Protein AF-A0A432ER81-F1 (afdb_monomer_lite)

Sequence (69 aa):
MEIEQLEIRDYLAQISPLDKLDGETLDQIALALEIAYVRRGGEILKVGEKNHWLYLVRTGAAEIVDADG

Secondary structure (DSSP, 8-state):
--HHHHHHHHHHTTSTTGGGS-HHHHHHHHHH-------TT--S--TTS--------SSS------S--

Structure (mmCIF, N/CA/C/O backbone):
data_AF-A0A432ER81-F1
#
_entry.id   AF-A0A432ER81-F1
#
loop_
_atom_site.group_PDB
_atom_site.id
_atom_site.type_symbol
_atom_site.label_atom_id
_atom_site.label_alt_id
_atom_site.label_comp_id
_atom_site.label_asym_id
_atom_site.label_entity_id
_atom_site.label_seq_id
_atom_site.pdbx_PDB_ins_code
_atom_site.Cartn_x
_atom_site.Cartn_y
_atom_site.Cartn_z
_atom_site.occupancy
_atom_site.B_iso_or_equiv
_atom_site.auth_seq_id
_atom_site.auth_comp_id
_atom_site.auth_asym_id
_atom_site.auth_atom_id
_atom_site.pdbx_PDB_model_num
ATOM 1 N N . MET A 1 1 ? -5.359 2.673 18.351 1.00 74.31 1 MET A N 1
ATOM 2 C CA . MET A 1 1 ? -5.129 3.219 17.002 1.00 74.31 1 MET A CA 1
ATOM 3 C C . MET A 1 1 ? -5.327 4.716 17.056 1.00 74.31 1 MET A C 1
ATOM 5 O O . MET A 1 1 ? -6.232 5.161 17.756 1.00 74.31 1 MET A O 1
ATOM 9 N N . GLU A 1 2 ? -4.484 5.454 16.344 1.00 88.56 2 GLU A N 1
ATOM 10 C CA . GLU A 1 2 ? -4.625 6.901 16.150 1.00 88.56 2 GLU A CA 1
ATOM 11 C C . GLU A 1 2 ? -5.636 7.206 15.032 1.00 88.56 2 GLU A C 1
ATOM 13 O O . GLU A 1 2 ? -5.993 6.319 14.255 1.00 88.56 2 GLU A O 1
ATOM 18 N N . ILE A 1 3 ? -6.082 8.463 14.929 1.00 92.06 3 ILE A N 1
ATOM 19 C CA . ILE A 1 3 ? -7.077 8.894 13.927 1.00 92.06 3 ILE A CA 1
ATOM 20 C C . ILE A 1 3 ? -6.627 8.550 12.496 1.00 92.06 3 ILE A C 1
ATOM 22 O O . ILE A 1 3 ? -7.409 7.986 11.740 1.00 92.06 3 ILE A O 1
ATOM 26 N N . GLU A 1 4 ? -5.360 8.797 12.144 1.00 88.06 4 GLU A N 1
ATOM 27 C CA . GLU A 1 4 ? -4.842 8.488 10.798 1.00 88.06 4 GLU A CA 1
ATOM 28 C C . GLU A 1 4 ? -4.904 6.982 10.483 1.00 88.06 4 GLU A C 1
ATOM 30 O O . GLU A 1 4 ? -5.250 6.594 9.371 1.00 88.06 4 GLU A O 1
ATOM 35 N N . GLN A 1 5 ? -4.641 6.111 11.463 1.00 90.94 5 GLN A N 1
ATOM 36 C CA . GLN A 1 5 ? -4.727 4.660 11.257 1.00 90.94 5 GLN A CA 1
ATOM 37 C C . GLN A 1 5 ? -6.168 4.179 11.080 1.00 90.94 5 GLN A C 1
ATOM 39 O O . GLN A 1 5 ? -6.410 3.265 10.297 1.00 90.94 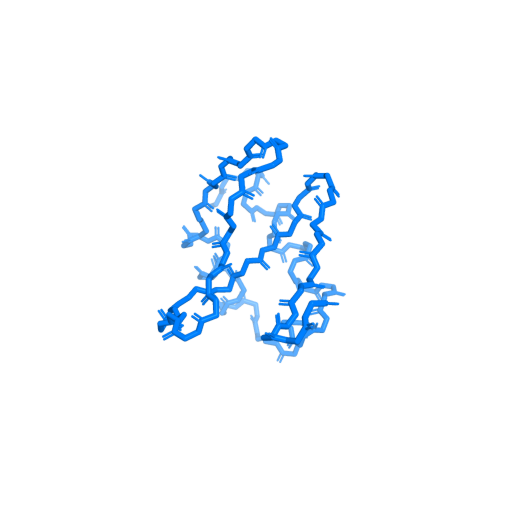5 GLN A O 1
ATOM 44 N N . LEU A 1 6 ? -7.126 4.804 11.769 1.00 93.06 6 LEU A N 1
ATOM 45 C CA . LEU A 1 6 ? -8.551 4.529 11.575 1.00 93.06 6 LEU A CA 1
ATOM 46 C C . LEU A 1 6 ? -9.007 4.912 10.164 1.00 93.06 6 LEU A C 1
ATOM 48 O O . LEU A 1 6 ? -9.657 4.109 9.500 1.00 93.06 6 LEU A O 1
ATOM 52 N N . GLU A 1 7 ? -8.616 6.096 9.688 1.00 92.44 7 GLU A N 1
ATOM 53 C CA . GLU A 1 7 ? -8.921 6.547 8.324 1.00 92.44 7 GLU A CA 1
ATOM 54 C C . GLU A 1 7 ? -8.325 5.606 7.272 1.00 92.44 7 GLU A C 1
ATOM 56 O O . GLU A 1 7 ? -8.990 5.251 6.297 1.00 92.44 7 GLU A O 1
ATOM 61 N N . ILE A 1 8 ? -7.087 5.155 7.490 1.00 91.69 8 ILE A N 1
ATOM 62 C CA . ILE A 1 8 ? -6.433 4.169 6.630 1.00 91.69 8 ILE A CA 1
ATOM 63 C C . ILE A 1 8 ? -7.196 2.845 6.657 1.00 91.69 8 ILE A C 1
ATOM 65 O O . ILE A 1 8 ? -7.535 2.338 5.593 1.00 91.69 8 ILE A O 1
ATOM 69 N N . ARG A 1 9 ? -7.515 2.292 7.833 1.00 95.12 9 ARG A N 1
ATOM 70 C CA . ARG A 1 9 ? -8.293 1.048 7.951 1.00 95.12 9 ARG A CA 1
ATOM 71 C C . ARG A 1 9 ? -9.615 1.142 7.189 1.00 95.12 9 ARG A C 1
ATOM 73 O O . ARG A 1 9 ? -9.952 0.236 6.431 1.00 95.12 9 ARG A O 1
ATOM 80 N N . ASP A 1 10 ? -10.345 2.239 7.367 1.00 94.94 10 ASP A N 1
ATOM 81 C CA . ASP A 1 10 ? -11.623 2.468 6.690 1.00 94.94 10 ASP A CA 1
ATOM 82 C C . ASP A 1 10 ? -11.483 2.577 5.179 1.00 94.94 10 ASP A C 1
ATOM 84 O O . ASP A 1 10 ? -12.350 2.105 4.442 1.00 94.94 10 ASP A O 1
ATOM 88 N N . TYR A 1 11 ? -10.387 3.161 4.705 1.00 93.06 11 TYR A N 1
ATOM 89 C CA . TYR A 1 11 ? -10.057 3.171 3.288 1.00 93.06 11 TYR A CA 1
ATOM 90 C C . TYR A 1 11 ? -9.752 1.759 2.767 1.00 93.06 11 TYR A C 1
ATOM 92 O O . TYR A 1 11 ? -10.310 1.358 1.747 1.00 93.06 11 TYR A O 1
ATOM 100 N N . LEU A 1 12 ? -8.934 0.973 3.478 1.00 94.00 12 LEU A N 1
ATOM 101 C CA . LEU A 1 12 ? -8.608 -0.408 3.094 1.00 94.00 12 LEU A CA 1
ATOM 102 C C . LEU A 1 12 ? -9.868 -1.280 2.988 1.00 94.00 12 LEU A C 1
ATOM 104 O O . LEU A 1 12 ? -9.995 -2.050 2.039 1.00 94.00 12 LEU A O 1
ATOM 108 N N . ALA A 1 13 ? -10.827 -1.103 3.901 1.00 96.12 13 ALA A N 1
ATOM 109 C CA . ALA A 1 13 ? -12.098 -1.831 3.915 1.00 96.12 13 ALA A CA 1
ATOM 110 C C . ALA A 1 13 ? -12.985 -1.586 2.675 1.00 96.12 13 ALA A C 1
ATOM 112 O O . ALA A 1 13 ? -13.955 -2.308 2.460 1.00 96.12 13 ALA A O 1
ATOM 113 N N . GLN A 1 14 ? -12.681 -0.568 1.865 1.00 95.00 14 GLN A N 1
ATOM 114 C CA . GLN A 1 14 ? -13.448 -0.199 0.670 1.00 95.00 14 GLN A CA 1
ATOM 115 C C . GLN A 1 14 ? -12.790 -0.664 -0.639 1.00 95.00 14 GLN A C 1
ATOM 117 O O . GLN A 1 14 ? -13.354 -0.464 -1.715 1.00 95.00 14 GLN A O 1
ATOM 122 N N . ILE A 1 15 ? -11.592 -1.254 -0.580 1.00 91.38 15 ILE A N 1
ATOM 123 C CA . ILE A 1 15 ? -10.780 -1.547 -1.764 1.00 91.38 15 ILE A CA 1
ATOM 124 C C . ILE A 1 15 ? -10.679 -3.045 -1.966 1.00 91.38 15 ILE A C 1
ATOM 126 O O . ILE A 1 15 ? -10.117 -3.750 -1.136 1.00 91.38 15 ILE A O 1
ATOM 130 N N . SER A 1 16 ? -11.107 -3.538 -3.124 1.00 92.25 16 SER A N 1
ATOM 131 C CA . SER A 1 16 ? -10.843 -4.929 -3.492 1.00 92.25 16 SER A CA 1
ATOM 132 C C . SER A 1 16 ? -9.348 -5.165 -3.757 1.00 92.25 16 SER A C 1
ATOM 134 O O . SER A 1 16 ? -8.729 -4.371 -4.466 1.00 92.25 16 SER A O 1
ATOM 136 N N . PRO A 1 17 ? -8.754 -6.276 -3.274 1.00 93.25 17 PRO A N 1
ATOM 137 C CA . PRO A 1 17 ? -9.400 -7.396 -2.576 1.00 93.25 17 PRO A CA 1
ATOM 138 C C . PRO A 1 17 ? -9.394 -7.291 -1.037 1.00 93.25 17 PRO A C 1
ATOM 140 O O . PRO A 1 17 ? -9.737 -8.266 -0.372 1.00 93.25 17 PRO A O 1
ATOM 143 N N . LEU A 1 18 ? -8.947 -6.167 -0.472 1.00 94.31 18 LEU A N 1
ATOM 144 C CA . LEU A 1 18 ? -8.821 -5.960 0.976 1.00 94.31 18 LEU A CA 1
ATOM 145 C C . LEU A 1 18 ? -10.184 -5.855 1.675 1.00 94.31 18 LEU A C 1
ATOM 147 O O . LEU A 1 18 ? -10.312 -6.279 2.817 1.00 94.31 18 LEU A O 1
ATOM 151 N N . ASP A 1 19 ? -11.211 -5.395 0.964 1.00 95.88 19 ASP A N 1
ATOM 152 C CA . ASP A 1 19 ? -12.621 -5.381 1.380 1.00 95.88 19 ASP A CA 1
ATOM 153 C C . ASP A 1 19 ? -13.180 -6.755 1.805 1.00 95.88 19 ASP A C 1
ATOM 155 O O . ASP A 1 19 ? -14.213 -6.833 2.467 1.00 95.88 19 ASP A O 1
ATOM 159 N N . LYS A 1 20 ? -12.504 -7.851 1.443 1.00 97.31 20 LYS A N 1
ATOM 160 C CA . LYS A 1 20 ? -12.873 -9.228 1.816 1.00 97.31 20 LYS A CA 1
ATOM 161 C C . LYS A 1 20 ? -12.217 -9.712 3.107 1.00 97.31 20 LYS A C 1
ATOM 163 O O . LYS A 1 20 ? -12.495 -10.834 3.531 1.00 97.31 20 LYS A O 1
ATOM 168 N N . LEU A 1 21 ? -11.311 -8.928 3.684 1.00 96.94 21 LEU A N 1
ATOM 169 C CA . LEU A 1 21 ? -10.619 -9.265 4.923 1.00 96.94 21 LEU A CA 1
ATOM 170 C C . LEU A 1 21 ? -11.487 -8.904 6.131 1.00 96.94 21 LEU A C 1
ATOM 172 O O . LEU A 1 21 ? -12.336 -8.014 6.065 1.00 96.94 21 LEU A O 1
ATOM 176 N N . ASP A 1 22 ? -11.282 -9.604 7.244 1.00 97.75 22 ASP A N 1
ATOM 177 C CA . ASP A 1 22 ? -11.945 -9.251 8.495 1.00 97.75 22 ASP A CA 1
ATOM 178 C C . ASP A 1 22 ? -11.352 -7.977 9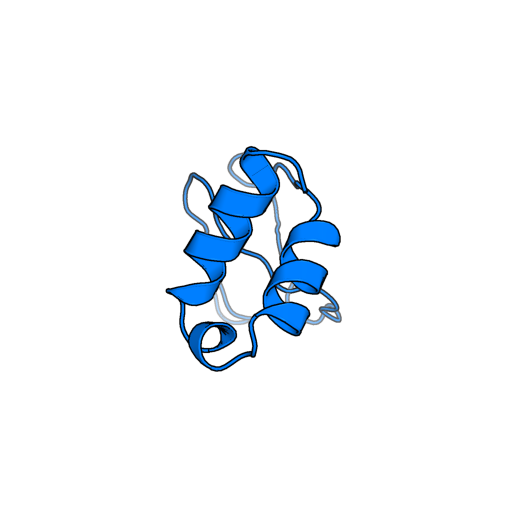.118 1.00 97.75 22 ASP A C 1
ATOM 180 O O . ASP A 1 22 ? -10.259 -7.518 8.773 1.00 97.75 22 ASP A O 1
ATOM 184 N N . GLY A 1 23 ? -12.103 -7.385 10.050 1.00 95.62 23 GLY A N 1
ATOM 185 C CA . GLY A 1 23 ? -11.706 -6.136 10.701 1.00 95.62 23 GLY A CA 1
ATOM 186 C C . GLY A 1 23 ? -10.381 -6.244 11.456 1.00 95.62 23 GLY A C 1
ATOM 187 O O . GLY A 1 23 ? -9.593 -5.309 11.417 1.00 95.62 23 GLY A O 1
ATOM 188 N N . GLU A 1 24 ? -10.099 -7.391 12.080 1.00 96.56 24 GLU A N 1
ATOM 189 C CA . GLU A 1 24 ? -8.845 -7.603 12.809 1.00 96.56 24 GLU A CA 1
ATOM 190 C C . GLU A 1 24 ? -7.642 -7.597 11.858 1.00 96.56 24 GLU A C 1
ATOM 192 O O . GLU A 1 24 ? -6.645 -6.930 12.125 1.00 96.56 24 GLU A O 1
ATOM 197 N N . THR A 1 25 ? -7.743 -8.267 10.710 1.00 96.75 25 THR A N 1
ATOM 198 C CA . THR A 1 25 ? -6.696 -8.253 9.683 1.00 96.75 25 THR A CA 1
ATOM 199 C C . THR A 1 25 ? -6.497 -6.847 9.123 1.00 96.75 25 THR A C 1
ATOM 201 O O . THR A 1 25 ? -5.358 -6.413 8.951 1.00 96.75 25 THR A O 1
ATOM 204 N N . LEU A 1 26 ? -7.582 -6.109 8.870 1.00 96.38 26 LEU A N 1
ATOM 205 C CA . LEU A 1 26 ? -7.500 -4.719 8.416 1.00 96.38 26 LEU A CA 1
ATOM 206 C C . LEU A 1 26 ? -6.829 -3.815 9.457 1.00 96.38 26 LEU A C 1
ATOM 208 O O . LEU A 1 26 ? -6.000 -2.985 9.084 1.00 96.38 26 LEU A O 1
ATOM 212 N N . ASP A 1 27 ? -7.123 -4.011 10.743 1.00 96.06 27 ASP A N 1
ATOM 213 C CA . ASP A 1 27 ? -6.460 -3.300 11.838 1.00 96.06 27 ASP A CA 1
ATOM 214 C C . ASP A 1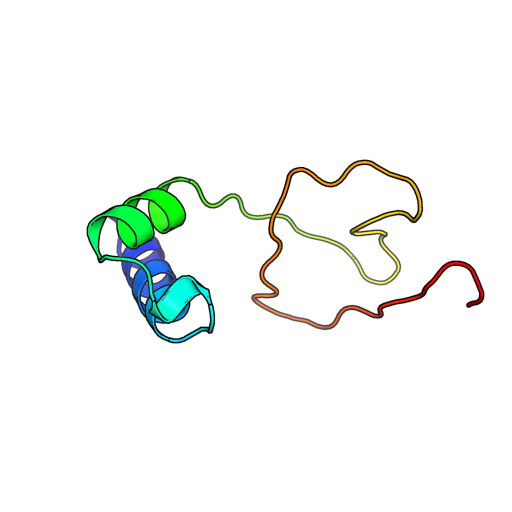 27 ? -4.953 -3.609 11.861 1.00 96.06 27 ASP A C 1
ATOM 216 O O . ASP A 1 27 ? -4.137 -2.690 11.963 1.00 96.06 27 ASP A O 1
ATOM 220 N N . GLN A 1 28 ? -4.554 -4.878 11.695 1.00 96.00 28 GLN A N 1
ATOM 221 C CA . GLN A 1 28 ? -3.133 -5.252 11.627 1.00 96.00 28 GLN A CA 1
ATOM 222 C C . GLN A 1 28 ? -2.421 -4.625 10.425 1.00 96.00 28 GLN A C 1
ATOM 224 O O . GLN A 1 28 ? -1.298 -4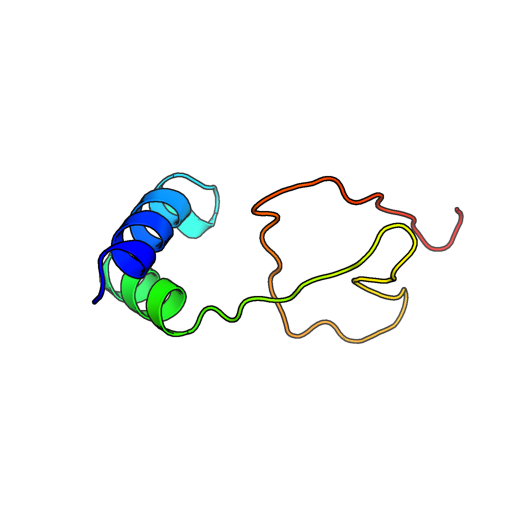.139 10.560 1.00 96.00 28 GLN A O 1
ATOM 229 N N . ILE A 1 29 ? -3.066 -4.590 9.256 1.00 94.50 29 ILE A N 1
ATOM 230 C CA . ILE A 1 29 ? -2.502 -3.937 8.066 1.00 94.50 29 ILE A CA 1
ATOM 231 C C . ILE A 1 29 ? -2.354 -2.431 8.307 1.00 94.50 29 ILE A C 1
ATOM 233 O O . ILE A 1 29 ? -1.298 -1.870 8.016 1.00 94.50 29 ILE A O 1
ATOM 237 N N . ALA A 1 30 ? -3.375 -1.775 8.867 1.00 94.12 30 ALA A N 1
ATOM 238 C CA . ALA A 1 30 ? -3.336 -0.345 9.164 1.00 94.12 30 ALA A CA 1
ATOM 239 C C . ALA A 1 30 ? -2.216 0.018 10.155 1.00 94.12 30 ALA A C 1
ATOM 241 O O . ALA A 1 30 ? -1.583 1.065 10.018 1.00 94.12 30 ALA A O 1
ATOM 242 N N . LEU A 1 31 ? -1.937 -0.863 11.121 1.00 93.81 31 LEU A N 1
ATOM 243 C CA . LEU A 1 31 ? -0.843 -0.712 12.081 1.00 93.81 31 LEU A CA 1
ATOM 244 C C . LEU A 1 31 ? 0.546 -0.940 11.468 1.00 93.81 31 LEU A C 1
ATOM 246 O O . LEU A 1 31 ? 1.508 -0.324 11.923 1.00 93.81 31 LEU A O 1
ATOM 250 N N . ALA A 1 32 ? 0.654 -1.816 10.468 1.00 93.00 32 ALA A N 1
ATOM 251 C CA . ALA A 1 32 ? 1.917 -2.200 9.835 1.00 93.00 32 ALA A CA 1
ATOM 252 C C . ALA A 1 32 ? 2.303 -1.332 8.623 1.00 93.00 32 ALA A C 1
ATOM 254 O O . ALA A 1 32 ? 3.362 -1.542 8.034 1.00 93.00 32 ALA A O 1
ATOM 255 N N . LEU A 1 33 ? 1.452 -0.387 8.215 1.00 91.00 33 LEU A N 1
ATOM 256 C CA . LEU A 1 33 ? 1.702 0.457 7.051 1.00 91.00 33 LEU A CA 1
ATOM 257 C C . LEU A 1 33 ? 2.877 1.416 7.268 1.00 91.00 33 LEU A C 1
ATOM 259 O O . LEU A 1 33 ? 2.950 2.145 8.257 1.00 91.00 33 LEU A O 1
ATOM 263 N N . GLU A 1 34 ? 3.756 1.467 6.271 1.00 91.75 34 GLU A N 1
ATOM 264 C CA . GLU A 1 34 ? 4.885 2.390 6.212 1.00 91.75 34 GLU A CA 1
ATOM 265 C C . GLU A 1 34 ? 4.662 3.431 5.109 1.00 91.75 34 GLU A C 1
ATOM 267 O O . GLU A 1 34 ? 4.193 3.117 4.011 1.00 91.75 34 GLU A O 1
ATOM 272 N N . ILE A 1 35 ? 5.012 4.692 5.385 1.00 90.25 35 ILE A N 1
ATOM 273 C CA . ILE A 1 35 ?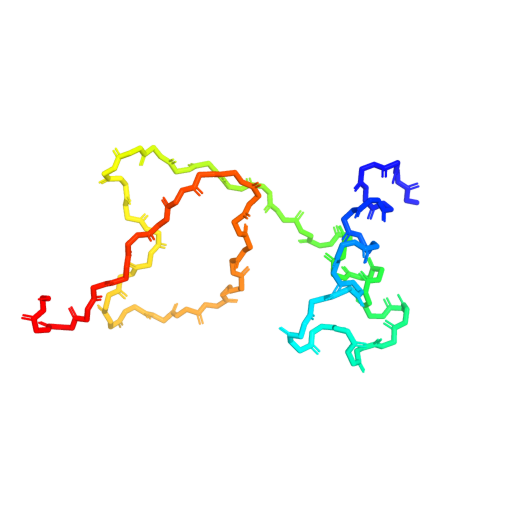 4.909 5.770 4.396 1.00 90.25 35 ILE A CA 1
ATOM 274 C C . ILE A 1 35 ? 6.214 5.864 3.604 1.00 90.25 35 ILE A C 1
ATOM 276 O O . ILE A 1 35 ? 7.270 6.163 4.161 1.00 90.25 35 ILE A O 1
ATOM 280 N N . ALA A 1 36 ? 6.114 5.712 2.284 1.00 93.19 36 ALA A N 1
ATOM 281 C CA . ALA A 1 36 ? 7.206 5.942 1.346 1.00 93.19 36 ALA A CA 1
ATOM 282 C C . ALA A 1 36 ? 6.910 7.139 0.430 1.00 93.19 36 ALA A C 1
ATOM 284 O O . ALA A 1 36 ? 5.792 7.312 -0.056 1.00 93.19 36 ALA A O 1
ATOM 285 N N . TYR A 1 37 ? 7.934 7.953 0.162 1.00 94.75 37 TYR A N 1
ATOM 286 C CA . TYR A 1 37 ? 7.849 9.100 -0.743 1.00 94.75 37 TYR A CA 1
ATOM 287 C C . TYR A 1 37 ? 8.755 8.887 -1.952 1.00 94.75 37 TYR A C 1
ATOM 289 O O . TYR A 1 37 ? 9.969 8.753 -1.806 1.00 94.75 37 TYR A O 1
ATOM 297 N N . VAL A 1 38 ? 8.175 8.932 -3.151 1.00 95.56 38 VAL A N 1
ATOM 298 C CA . VAL A 1 38 ? 8.911 8.824 -4.417 1.00 95.56 38 VAL A CA 1
ATOM 299 C C . VAL A 1 38 ? 8.741 10.117 -5.209 1.00 95.56 38 VAL A C 1
ATOM 301 O O . VAL A 1 38 ? 7.635 10.636 -5.363 1.00 95.56 38 VAL A O 1
ATOM 304 N N . ARG A 1 39 ? 9.856 10.691 -5.673 1.00 95.62 39 ARG A N 1
ATOM 305 C CA . ARG A 1 39 ? 9.846 11.911 -6.497 1.00 95.62 39 ARG A CA 1
ATOM 306 C C . ARG A 1 39 ? 9.498 11.570 -7.945 1.00 95.62 39 ARG A C 1
ATOM 308 O O . ARG A 1 39 ? 9.694 10.444 -8.385 1.00 95.62 39 ARG A O 1
ATOM 315 N N . ARG A 1 40 ? 9.030 12.563 -8.711 1.00 95.88 40 ARG A N 1
ATOM 316 C CA . ARG A 1 40 ? 8.799 12.420 -10.159 1.00 95.88 40 ARG A CA 1
ATOM 317 C C . ARG A 1 40 ? 10.050 11.860 -10.847 1.00 95.88 40 ARG A C 1
ATOM 319 O O . ARG A 1 40 ? 11.136 12.396 -10.645 1.00 95.88 40 ARG A O 1
ATOM 326 N N . GLY A 1 41 ? 9.864 10.826 -11.665 1.00 94.69 41 GLY A N 1
ATOM 327 C CA . GLY A 1 41 ? 10.951 10.114 -12.344 1.00 94.69 41 GLY A CA 1
ATOM 328 C C . GLY A 1 41 ? 11.712 9.124 -11.454 1.00 94.69 41 GLY A C 1
ATOM 329 O O . GLY A 1 41 ? 12.696 8.553 -11.906 1.00 94.69 41 GLY A O 1
ATOM 330 N N . GLY A 1 42 ? 11.292 8.938 -10.200 1.00 95.31 42 GLY A N 1
ATOM 331 C CA . GLY A 1 42 ? 11.804 7.888 -9.327 1.00 95.31 42 GLY A CA 1
ATOM 332 C C . GLY A 1 42 ? 11.190 6.529 -9.657 1.00 95.31 42 GLY A C 1
ATOM 333 O O . GLY A 1 42 ? 10.026 6.442 -10.042 1.00 95.31 42 GLY A O 1
ATOM 334 N N . GLU A 1 43 ? 11.983 5.479 -9.478 1.00 93.94 43 GLU A N 1
ATOM 335 C CA . GLU A 1 43 ? 11.565 4.087 -9.651 1.00 93.94 43 GLU A CA 1
ATOM 336 C C . GLU A 1 43 ? 10.917 3.573 -8.353 1.00 93.94 43 GLU A C 1
ATOM 338 O O . GLU A 1 43 ? 11.454 3.789 -7.265 1.00 93.94 43 GLU A O 1
ATOM 343 N N . ILE A 1 44 ? 9.744 2.935 -8.462 1.00 94.94 44 ILE A N 1
ATOM 344 C CA . ILE A 1 44 ? 9.038 2.298 -7.329 1.00 94.94 44 ILE A CA 1
ATOM 345 C C . ILE A 1 44 ? 9.332 0.794 -7.308 1.00 94.94 44 ILE A C 1
ATOM 347 O O . ILE A 1 44 ? 9.645 0.232 -6.265 1.00 94.94 44 ILE A O 1
ATOM 351 N N . LEU A 1 45 ? 9.213 0.155 -8.473 1.00 94.69 45 LEU A N 1
ATOM 352 C CA . LEU A 1 45 ? 9.446 -1.266 -8.700 1.00 94.69 45 LEU A CA 1
ATOM 353 C C . LEU A 1 45 ? 10.287 -1.429 -9.960 1.00 94.69 45 LEU A C 1
ATOM 355 O O . LEU A 1 45 ? 10.116 -0.670 -10.915 1.00 94.69 45 LEU A O 1
ATOM 359 N N . LYS A 1 46 ? 11.132 -2.460 -9.975 1.00 93.00 46 LYS A N 1
ATOM 360 C CA . LYS A 1 46 ? 11.996 -2.788 -11.104 1.00 93.00 46 LYS A CA 1
ATOM 361 C C . LYS A 1 46 ? 11.679 -4.166 -11.673 1.00 93.00 46 LYS A C 1
ATOM 363 O O . LYS A 1 46 ? 11.517 -5.140 -10.936 1.00 93.00 46 LYS A O 1
ATOM 368 N N . VAL A 1 47 ? 11.637 -4.270 -13.002 1.00 93.12 47 VAL A N 1
ATOM 369 C CA . VAL A 1 47 ? 11.428 -5.549 -13.697 1.00 93.12 47 VAL A CA 1
ATOM 370 C C . VAL A 1 47 ? 12.517 -6.552 -13.303 1.00 93.12 47 VAL A C 1
ATOM 372 O O . VAL A 1 47 ? 13.710 -6.255 -13.347 1.00 93.12 47 VAL A O 1
ATOM 375 N N . GLY A 1 48 ? 12.091 -7.755 -12.912 1.00 92.56 48 GLY A N 1
ATOM 376 C CA . GLY A 1 48 ? 12.973 -8.836 -12.465 1.00 92.56 48 GLY A CA 1
ATOM 377 C C . GLY A 1 48 ? 13.390 -8.757 -10.994 1.00 92.56 48 GLY A C 1
ATOM 378 O O . GLY A 1 48 ? 13.975 -9.714 -10.486 1.00 92.56 48 GLY A O 1
ATOM 379 N N . GLU A 1 49 ? 13.070 -7.670 -10.287 1.00 94.50 49 GLU A N 1
ATOM 380 C CA . GLU A 1 49 ? 13.275 -7.589 -8.844 1.00 94.50 49 GLU A CA 1
ATOM 381 C C . GLU A 1 49 ? 12.179 -8.348 -8.090 1.00 94.50 49 GLU A C 1
ATOM 383 O O . GLU A 1 49 ? 11.005 -8.369 -8.470 1.00 94.50 49 GLU A O 1
ATOM 388 N N . LYS A 1 50 ? 12.565 -8.999 -6.990 1.00 95.81 50 LYS A N 1
ATOM 389 C CA . LYS A 1 50 ? 11.617 -9.702 -6.134 1.00 95.81 50 LYS A CA 1
ATOM 390 C C . LYS A 1 50 ? 10.836 -8.696 -5.291 1.00 95.81 50 LYS A C 1
ATOM 392 O O . LYS A 1 50 ? 11.389 -8.096 -4.375 1.00 95.81 50 LYS A O 1
ATOM 397 N N . ASN A 1 51 ? 9.538 -8.573 -5.556 1.00 94.44 51 ASN A N 1
ATOM 398 C CA . ASN A 1 51 ? 8.661 -7.724 -4.760 1.00 94.44 51 ASN A CA 1
ATOM 399 C C . ASN A 1 51 ? 8.152 -8.455 -3.504 1.00 94.44 51 ASN A C 1
ATOM 401 O O . ASN A 1 51 ? 7.609 -9.558 -3.582 1.00 94.44 51 ASN A O 1
ATOM 405 N N . HIS A 1 52 ? 8.314 -7.809 -2.353 1.00 93.75 52 HIS A N 1
ATOM 406 C CA . HIS A 1 52 ? 7.846 -8.266 -1.046 1.00 93.75 52 HIS A CA 1
ATOM 407 C C . HIS A 1 52 ? 6.752 -7.369 -0.449 1.00 93.75 52 HIS A C 1
ATOM 409 O O . HIS A 1 52 ? 6.270 -7.647 0.646 1.00 93.75 52 HIS A O 1
ATOM 415 N N . TRP A 1 53 ? 6.362 -6.315 -1.164 1.00 92.56 53 TRP A N 1
ATOM 416 C CA . TRP A 1 53 ? 5.517 -5.241 -0.663 1.00 92.56 53 TRP A CA 1
ATOM 417 C C . TRP A 1 53 ? 4.259 -5.072 -1.514 1.00 92.56 53 TRP A C 1
ATOM 419 O O . TRP A 1 53 ? 4.258 -5.274 -2.732 1.00 92.56 53 TRP A O 1
ATOM 429 N N . LEU A 1 54 ? 3.182 -4.643 -0.864 1.00 90.88 54 LEU A N 1
ATOM 430 C CA . LEU A 1 54 ? 2.009 -4.087 -1.524 1.00 90.88 54 LEU A CA 1
ATOM 431 C C . LEU A 1 54 ? 2.082 -2.564 -1.409 1.00 90.88 54 LEU A C 1
ATOM 433 O O . LEU A 1 54 ? 2.212 -2.037 -0.307 1.00 90.88 54 LEU A O 1
ATOM 437 N N . TYR A 1 55 ? 1.972 -1.865 -2.536 1.00 92.19 55 TYR A N 1
ATOM 438 C CA . TYR A 1 55 ? 1.991 -0.405 -2.570 1.00 92.19 55 TYR A CA 1
ATOM 439 C C . TYR A 1 55 ? 0.581 0.146 -2.783 1.00 92.19 55 TYR A C 1
ATOM 441 O O . TYR A 1 55 ? -0.158 -0.332 -3.642 1.00 92.19 55 TYR A O 1
ATOM 449 N N . LEU A 1 56 ? 0.236 1.189 -2.029 1.00 89.56 56 LEU A N 1
ATOM 450 C CA . LEU A 1 56 ? -1.007 1.948 -2.164 1.00 89.56 56 LEU A CA 1
ATOM 451 C C . LEU A 1 56 ? -0.660 3.407 -2.468 1.00 89.56 56 LEU A C 1
ATOM 453 O O . LEU A 1 56 ? 0.087 4.047 -1.726 1.00 89.56 56 LEU A O 1
ATOM 457 N N . VAL A 1 57 ? -1.191 3.948 -3.565 1.00 91.44 57 VAL A N 1
ATOM 458 C CA . VAL A 1 57 ? -0.920 5.335 -3.966 1.00 91.44 57 VAL A CA 1
ATOM 459 C C . VAL A 1 57 ? -1.886 6.270 -3.239 1.00 91.44 57 VAL A C 1
ATOM 461 O O . VAL A 1 57 ? -3.046 6.383 -3.618 1.00 91.44 57 VAL A O 1
ATOM 464 N N . ARG A 1 58 ? -1.397 6.965 -2.203 1.00 87.69 58 ARG A N 1
ATOM 465 C CA . ARG A 1 58 ? -2.179 7.973 -1.457 1.00 87.69 58 ARG A CA 1
ATOM 466 C C . ARG A 1 58 ? -2.383 9.262 -2.259 1.00 87.69 58 ARG A C 1
ATOM 468 O O . ARG A 1 58 ? -3.472 9.824 -2.257 1.00 87.69 58 ARG A O 1
ATOM 475 N N . THR A 1 59 ? -1.333 9.716 -2.945 1.00 91.12 59 THR A N 1
ATOM 476 C CA . THR A 1 59 ? -1.341 10.949 -3.743 1.00 91.12 59 THR A CA 1
ATOM 477 C C . THR A 1 59 ? -0.369 10.824 -4.909 1.00 91.12 59 THR A C 1
ATOM 479 O O . THR A 1 59 ? 0.770 10.401 -4.722 1.00 91.12 59 THR A O 1
ATOM 482 N N . GLY A 1 60 ? -0.789 11.264 -6.097 1.00 94.44 60 GLY A N 1
ATOM 483 C CA . GLY A 1 60 ? 0.045 11.305 -7.298 1.00 94.44 60 GLY A CA 1
ATOM 484 C C . GLY A 1 60 ? -0.379 10.284 -8.350 1.00 94.44 60 GLY A C 1
ATOM 485 O O . GLY A 1 60 ? -1.522 9.838 -8.369 1.00 94.44 60 GLY A O 1
ATOM 486 N N . ALA A 1 61 ? 0.546 9.955 -9.246 1.00 94.81 61 ALA A N 1
ATOM 487 C CA . ALA A 1 61 ? 0.354 8.970 -10.301 1.00 94.81 61 ALA A CA 1
ATOM 488 C C . ALA A 1 61 ? 1.650 8.182 -10.502 1.00 94.81 61 ALA A C 1
ATOM 490 O O . ALA A 1 61 ? 2.742 8.728 -10.328 1.00 94.81 61 ALA A O 1
ATOM 491 N N . ALA A 1 62 ? 1.505 6.918 -10.883 1.00 94.94 62 ALA A N 1
ATOM 492 C CA . ALA A 1 62 ? 2.594 6.048 -11.292 1.00 94.94 62 ALA A CA 1
ATOM 493 C C . ALA A 1 62 ? 2.314 5.545 -12.710 1.00 94.94 62 ALA A C 1
ATOM 495 O O . ALA A 1 62 ? 1.158 5.339 -13.081 1.00 94.94 62 ALA A O 1
ATOM 496 N N . GLU A 1 63 ? 3.375 5.367 -13.485 1.00 94.81 63 GLU A N 1
ATOM 497 C CA . GLU A 1 63 ? 3.335 4.700 -14.781 1.00 94.81 63 GLU A CA 1
ATOM 498 C C . GLU A 1 63 ? 3.798 3.255 -14.593 1.00 94.81 63 GLU A C 1
ATOM 500 O O . GLU A 1 63 ? 4.682 2.986 -13.776 1.00 94.81 63 GLU A O 1
ATOM 505 N N . ILE A 1 64 ? 3.171 2.329 -15.315 1.00 93.75 64 ILE A N 1
ATOM 506 C CA . ILE A 1 64 ? 3.557 0.920 -15.329 1.00 93.75 64 ILE A CA 1
ATOM 507 C C . ILE A 1 64 ? 4.140 0.650 -16.706 1.00 93.75 64 ILE A C 1
ATOM 509 O O . ILE A 1 64 ? 3.472 0.883 -17.709 1.00 93.75 64 ILE A O 1
ATOM 513 N N . VAL A 1 65 ? 5.373 0.163 -16.716 1.00 92.31 65 VAL A N 1
ATOM 514 C CA . VAL A 1 65 ? 6.146 -0.180 -17.909 1.00 92.31 65 VAL A CA 1
ATOM 515 C C . VAL A 1 65 ? 6.550 -1.637 -17.744 1.00 92.31 65 VAL A C 1
ATOM 517 O O . VAL A 1 65 ? 6.998 -2.031 -16.660 1.00 92.31 65 VAL A O 1
ATOM 520 N N . ASP A 1 66 ? 6.334 -2.452 -18.769 1.00 91.44 66 ASP A N 1
ATOM 521 C CA . ASP A 1 66 ? 6.798 -3.837 -18.761 1.00 91.44 66 ASP A CA 1
ATOM 522 C C . ASP A 1 66 ? 8.222 -3.942 -19.339 1.00 91.44 66 ASP A C 1
ATOM 524 O O . ASP A 1 66 ? 8.955 -2.956 -19.426 1.00 91.44 66 ASP A O 1
ATOM 528 N N . ALA A 1 67 ? 8.680 -5.156 -19.644 1.00 88.88 67 ALA A N 1
ATOM 529 C CA . ALA A 1 67 ? 10.024 -5.351 -20.185 1.00 88.88 67 ALA A CA 1
ATOM 530 C C . ALA A 1 67 ? 10.183 -4.821 -21.624 1.00 88.88 67 ALA A C 1
ATOM 532 O O . ALA A 1 67 ? 11.316 -4.608 -22.058 1.00 88.88 67 ALA A O 1
ATOM 533 N N . ASP A 1 68 ? 9.076 -4.629 -22.344 1.00 89.75 68 ASP A N 1
ATOM 534 C CA . ASP A 1 68 ? 9.045 -4.2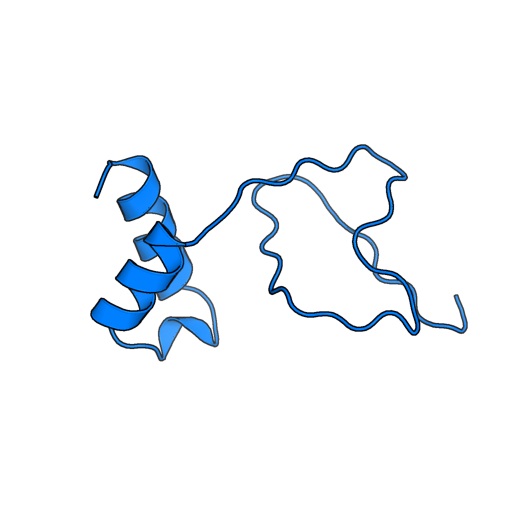43 -23.752 1.00 89.75 68 ASP A CA 1
ATOM 535 C C . ASP A 1 68 ? 8.889 -2.722 -23.946 1.00 89.75 68 ASP A C 1
ATOM 537 O O . ASP A 1 68 ? 9.178 -2.220 -25.037 1.00 89.75 68 ASP A O 1
ATOM 541 N N . GLY A 1 69 ? 8.539 -1.987 -22.882 1.00 74.94 69 GLY A N 1
ATOM 542 C CA . GLY A 1 69 ? 8.408 -0.525 -22.870 1.00 74.94 69 GLY A CA 1
ATOM 543 C C . GLY A 1 69 ? 6.962 -0.074 -22.960 1.00 74.94 69 GLY A C 1
ATOM 544 O O . GLY A 1 69 ? 6.550 0.321 -24.074 1.00 74.94 69 GLY A O 1
#

pLDDT: mean 92.98, std 3.9, range [74.31, 97.75]

Foldseek 3Di:
DDPQLVVQLVVLCVDPPSVVDDSVVSSVCSVPDDDDDADVVGDPDDAPDDDPDDDDDPDDDDDDDYPVD

Radius of gyration: 14.37 Å; chains: 1; bounding box: 27×22×41 Å